Protein AF-A0A2D4IVU3-F1 (afdb_monomer)

Radius of gyration: 24.59 Å; Cα contacts (8 Å, |Δi|>4): 60; chains: 1; bounding box: 57×30×65 Å

Sequence (118 aa):
QLETIEIMSNVWADHNPLKIIWKGRKRKSRRWILNPQILKEKDCVEKIKKEMEFFFKENIVGQISLQNTWDTAKAVLRGLVTAYTVKRNRERWQNQNKLQEEIKDLEKRLQIKPQDER

Secondary structure (DSSP, 8-state):
-EEEEEE---SSSSSPPEEEEE--PPPPPSS----GGGGG-HHHHHHHHHHHHHHHHHH--TTS-HHHHHHHHHHHHHHHHHHHHHHHHHHHHHHHHHHHHHHHHHHHHHHH-TT---

Nearest PDB stru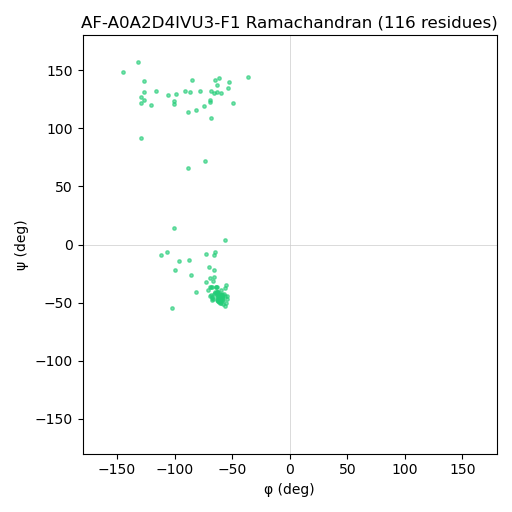ctures (foldseek):
  3aai-assembly1_B  TM=4.609E-01  e=1.897E+00  Thermus thermophilus HB8
  6w6l-assembly1_S  TM=4.017E-01  e=2.318E+00  Homo sapiens
  8i03-assembly1_H  TM=4.320E-01  e=8.252E+00  Schizosaccharomyces pombe

pLDDT: mean 88.87, std 8.82, range [55.97, 97.94]

Structure (mmCIF, N/CA/C/O backbone):
data_AF-A0A2D4IVU3-F1
#
_entry.id   AF-A0A2D4IVU3-F1
#
loop_
_atom_site.group_PDB
_atom_site.id
_atom_site.type_symbol
_atom_site.label_atom_id
_atom_site.label_alt_id
_atom_site.label_comp_id
_atom_site.label_asym_id
_atom_site.label_entity_id
_atom_site.label_seq_id
_atom_site.pdbx_PDB_ins_code
_atom_site.Cartn_x
_atom_site.Cartn_y
_atom_site.Cartn_z
_atom_site.occupancy
_atom_site.B_iso_or_equiv
_atom_site.auth_seq_id
_atom_site.auth_comp_id
_atom_site.auth_asym_id
_atom_site.auth_atom_id
_atom_site.pdbx_PDB_model_num
ATOM 1 N N . GLN A 1 1 ? -19.302 -10.148 0.651 1.00 70.06 1 GLN A N 1
ATOM 2 C CA . GLN A 1 1 ? -19.772 -8.791 1.000 1.00 70.06 1 GLN A CA 1
ATOM 3 C C . GLN A 1 1 ? -20.736 -8.967 2.157 1.00 70.06 1 GLN A C 1
ATOM 5 O O . GLN A 1 1 ? -21.462 -9.956 2.130 1.00 70.06 1 GLN A O 1
ATOM 10 N N . LEU A 1 2 ? -20.666 -8.119 3.182 1.00 78.38 2 LEU A N 1
ATOM 11 C CA . LEU A 1 2 ? -21.661 -8.132 4.254 1.00 78.38 2 LEU A CA 1
ATOM 12 C C . LEU A 1 2 ? -23.030 -7.849 3.625 1.00 78.38 2 LEU A C 1
ATOM 14 O O . LEU A 1 2 ? -23.114 -6.948 2.791 1.00 78.38 2 LEU A O 1
ATOM 18 N N . GLU A 1 3 ? -24.035 -8.659 3.938 1.00 84.56 3 GLU A N 1
ATOM 19 C CA . GLU A 1 3 ? -25.376 -8.507 3.371 1.00 84.56 3 GLU A CA 1
ATOM 20 C C . GLU A 1 3 ? -26.302 -7.843 4.381 1.00 84.56 3 GLU A C 1
ATOM 22 O O . GLU A 1 3 ? -26.839 -6.780 4.089 1.00 84.56 3 GLU A O 1
ATOM 27 N N . THR A 1 4 ? -26.399 -8.402 5.587 1.00 89.50 4 THR A N 1
ATOM 28 C CA . THR A 1 4 ? -27.173 -7.812 6.682 1.00 89.50 4 THR A CA 1
ATOM 29 C C . THR A 1 4 ? -26.503 -8.055 8.032 1.00 89.50 4 THR A C 1
ATOM 31 O O . THR A 1 4 ? -25.814 -9.061 8.237 1.00 89.50 4 THR A O 1
ATOM 34 N N . ILE A 1 5 ? -26.692 -7.102 8.946 1.00 91.00 5 ILE A N 1
ATOM 35 C CA . ILE A 1 5 ? -26.417 -7.241 10.379 1.00 91.00 5 ILE A CA 1
ATOM 36 C C . ILE A 1 5 ? -27.699 -6.844 11.098 1.00 91.00 5 ILE A C 1
ATOM 38 O O . ILE A 1 5 ? -28.199 -5.741 10.888 1.00 91.00 5 ILE A O 1
ATOM 42 N N . GLU A 1 6 ? -28.211 -7.735 11.936 1.00 93.19 6 GLU A N 1
ATOM 43 C CA . GLU A 1 6 ? -29.417 -7.520 12.733 1.00 93.19 6 GLU A CA 1
ATOM 44 C C . GLU A 1 6 ? -29.100 -7.798 14.206 1.00 93.19 6 GLU A C 1
ATOM 46 O O . GLU A 1 6 ? -28.509 -8.829 14.539 1.00 93.19 6 GLU A O 1
ATOM 51 N N . ILE A 1 7 ? -29.488 -6.874 15.087 1.00 90.75 7 ILE A N 1
ATOM 52 C CA . ILE A 1 7 ? -29.484 -7.088 16.538 1.00 90.75 7 ILE A CA 1
ATOM 53 C C . ILE A 1 7 ? -30.839 -7.701 16.883 1.00 90.75 7 ILE A C 1
ATOM 55 O O . ILE A 1 7 ? -31.874 -7.065 16.693 1.00 90.75 7 ILE A O 1
ATOM 59 N N . MET A 1 8 ? -30.845 -8.946 1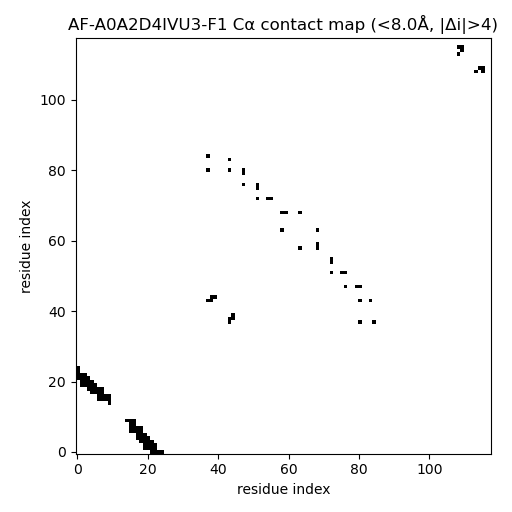7.346 1.00 92.44 8 MET A N 1
ATOM 60 C CA . MET A 1 8 ? -32.073 -9.650 17.706 1.00 92.44 8 MET A CA 1
ATOM 61 C C . MET A 1 8 ? -32.482 -9.300 19.134 1.00 92.44 8 MET A C 1
ATOM 63 O O . MET A 1 8 ? -31.635 -9.201 20.016 1.00 92.44 8 MET A O 1
ATOM 67 N N . SER A 1 9 ? -33.780 -9.143 19.378 1.00 88.38 9 SER A N 1
ATOM 68 C CA . SER A 1 9 ? -34.299 -8.908 20.725 1.00 88.38 9 SER A CA 1
ATOM 69 C C . SER A 1 9 ? -34.124 -10.146 21.604 1.00 88.38 9 SER A C 1
ATOM 71 O O . SER A 1 9 ? -34.508 -11.247 21.205 1.00 88.38 9 SER A O 1
ATOM 73 N N . ASN A 1 10 ? -33.609 -9.954 22.814 1.00 82.94 10 ASN A N 1
ATOM 74 C CA . ASN A 1 10 ? -33.513 -10.969 23.851 1.00 82.94 10 ASN A CA 1
ATOM 75 C C . ASN A 1 10 ? -34.164 -10.454 25.140 1.00 82.94 10 ASN A C 1
ATOM 77 O O . ASN A 1 10 ? -34.039 -9.285 25.485 1.00 82.94 10 ASN A O 1
ATOM 81 N N . VAL A 1 11 ? -34.875 -11.340 25.832 1.00 86.31 11 VAL A N 1
ATOM 82 C CA . VAL A 1 11 ? -35.533 -11.067 27.122 1.00 86.31 11 VAL A CA 1
ATOM 83 C C . VAL A 1 11 ? -34.886 -11.821 28.284 1.00 86.31 11 VAL A C 1
ATOM 85 O O . VAL A 1 11 ? -35.236 -11.586 29.433 1.00 86.31 11 VAL A O 1
ATOM 88 N N . TRP A 1 12 ? -33.961 -12.739 28.001 1.00 82.44 12 TRP A N 1
ATOM 89 C CA . TRP A 1 12 ? -33.338 -13.610 29.000 1.00 82.44 12 TRP A CA 1
ATOM 90 C C . TRP A 1 12 ? -31.961 -13.143 29.464 1.00 82.44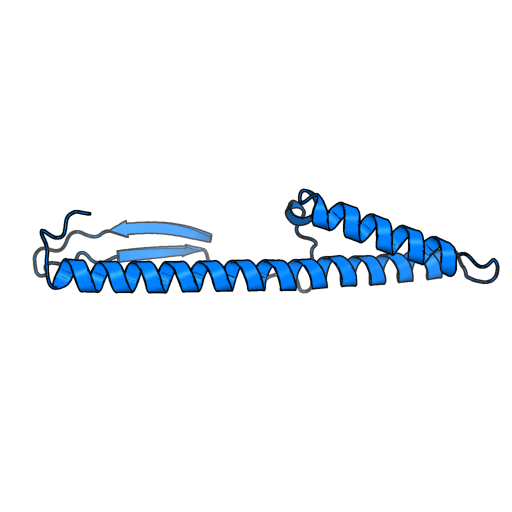 12 TRP A C 1
ATOM 92 O O . TRP A 1 12 ? -31.527 -13.536 30.542 1.00 82.44 12 TRP A O 1
ATOM 102 N N . ALA A 1 13 ? -31.271 -12.331 28.668 1.00 82.12 13 ALA A N 1
ATOM 103 C CA . ALA A 1 13 ? -29.983 -11.763 29.033 1.00 82.12 13 ALA A CA 1
ATOM 104 C C . ALA A 1 13 ? -29.974 -10.260 28.760 1.00 82.12 13 ALA A C 1
ATOM 106 O O . ALA A 1 13 ? -30.699 -9.757 27.905 1.00 82.12 13 ALA A O 1
ATOM 107 N N . ASP A 1 14 ? -29.082 -9.577 29.457 1.00 82.75 14 ASP A N 1
ATOM 108 C CA . ASP A 1 14 ? -28.674 -8.188 29.264 1.00 82.75 14 ASP A CA 1
ATOM 109 C C . ASP A 1 14 ? -27.958 -7.936 27.921 1.00 82.75 14 ASP A C 1
ATOM 111 O O . ASP A 1 14 ? -27.722 -6.789 27.536 1.00 82.75 14 ASP A O 1
ATOM 115 N N . HIS A 1 15 ? -27.664 -8.995 27.159 1.00 83.12 15 HIS A N 1
ATOM 116 C CA . HIS A 1 15 ? -27.095 -8.911 25.818 1.00 83.12 15 HIS A CA 1
ATOM 117 C C . HIS A 1 15 ? -28.023 -9.474 24.728 1.00 83.12 15 HIS A C 1
ATOM 119 O O . HIS A 1 15 ? -28.536 -10.596 24.805 1.00 83.12 15 HIS A O 1
ATOM 125 N N . ASN A 1 16 ? -28.178 -8.686 23.659 1.00 89.81 16 ASN A N 1
ATOM 126 C CA . ASN A 1 16 ? -28.926 -9.037 22.454 1.00 89.81 16 ASN A CA 1
ATOM 127 C C . ASN A 1 16 ? -28.033 -9.791 21.442 1.00 89.81 16 ASN A C 1
ATOM 129 O O . ASN A 1 16 ? -26.940 -9.312 21.127 1.00 89.81 16 ASN A O 1
ATOM 133 N N . PRO A 1 17 ? -28.470 -10.939 20.887 1.00 89.56 17 PRO A N 1
ATOM 134 C CA . PRO A 1 17 ? -27.722 -11.666 19.869 1.00 89.56 17 PRO A CA 1
ATOM 135 C C . PRO A 1 17 ? -27.514 -10.848 18.591 1.00 89.56 17 PRO A C 1
ATOM 137 O O . PRO A 1 17 ? -28.418 -10.160 18.120 1.00 89.56 17 PRO A O 1
ATOM 140 N N . LEU A 1 18 ? -26.345 -10.999 17.970 1.00 93.31 18 LEU A N 1
ATOM 141 C CA . LEU A 1 18 ? -26.037 -10.431 16.657 1.00 93.31 18 LEU A CA 1
ATOM 142 C C . LEU A 1 18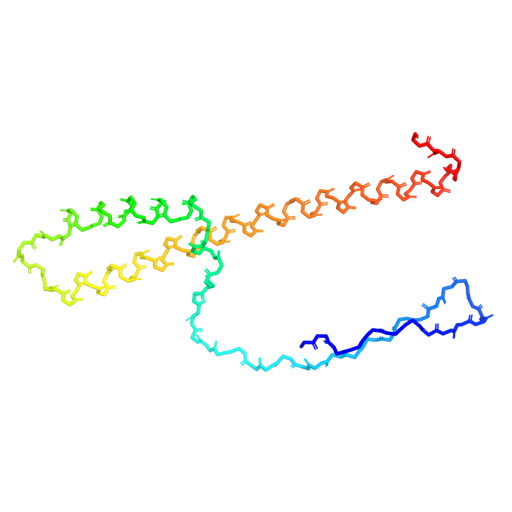 ? -26.173 -11.500 15.572 1.00 93.31 18 LEU A C 1
ATOM 144 O O . LEU A 1 18 ? -25.463 -12.507 15.582 1.00 93.31 18 LEU A O 1
ATOM 148 N N . LYS A 1 19 ? -27.051 -11.260 14.597 1.00 92.81 19 LYS A N 1
ATOM 149 C CA . LYS A 1 19 ? -27.193 -12.086 13.397 1.00 92.81 19 LYS A CA 1
ATOM 150 C C . LYS A 1 19 ? -26.479 -11.412 12.234 1.00 92.81 19 LYS A C 1
ATOM 152 O O . LYS A 1 19 ? -26.777 -10.273 11.884 1.00 92.81 19 LYS A O 1
ATOM 157 N N . ILE A 1 20 ? -25.545 -12.132 11.621 1.00 92.50 20 ILE A N 1
ATOM 158 C CA . ILE A 1 20 ? -24.745 -11.630 10.502 1.00 92.50 20 ILE A CA 1
ATOM 159 C C . ILE A 1 20 ? -24.974 -12.534 9.293 1.00 92.50 20 ILE A C 1
ATOM 161 O O . ILE A 1 20 ? -24.670 -13.726 9.343 1.00 92.50 20 ILE A O 1
ATOM 165 N N . ILE A 1 21 ? -25.471 -11.966 8.193 1.00 90.38 21 ILE A N 1
ATOM 166 C CA . ILE A 1 21 ? -25.582 -12.656 6.903 1.00 90.38 21 ILE A CA 1
ATOM 167 C C . ILE A 1 21 ? -24.497 -12.125 5.970 1.00 90.38 21 ILE A C 1
ATOM 169 O O . ILE A 1 21 ? -24.323 -10.919 5.770 1.00 90.38 21 ILE A O 1
ATOM 173 N N . TRP A 1 22 ? -23.738 -13.046 5.383 1.00 88.50 22 TRP A N 1
ATOM 174 C CA . TRP A 1 22 ? -22.594 -12.729 4.540 1.00 88.50 22 TRP A CA 1
ATOM 175 C C . TRP A 1 22 ? -22.683 -13.475 3.203 1.00 88.50 22 TRP A C 1
ATOM 177 O O . TRP A 1 22 ? -22.620 -14.701 3.151 1.00 88.50 22 TRP A O 1
ATOM 187 N N . LYS A 1 23 ? -22.696 -12.726 2.086 1.00 82.81 23 LYS A N 1
ATOM 188 C CA . LYS A 1 23 ? -22.442 -13.296 0.751 1.00 82.81 23 LYS A CA 1
ATOM 189 C C . LYS A 1 23 ? -20.994 -13.732 0.639 1.00 82.81 23 LYS A C 1
ATOM 191 O O . LYS A 1 23 ? -20.104 -12.867 0.542 1.00 82.81 23 LYS A O 1
ATOM 196 N N . GLY A 1 24 ? -20.773 -15.048 0.618 1.00 73.88 24 GLY A N 1
ATOM 197 C CA . GLY A 1 24 ? -19.479 -15.701 0.419 1.00 73.88 24 GLY A CA 1
ATOM 198 C C . GLY A 1 24 ? -18.580 -14.969 -0.585 1.00 73.88 24 GLY A C 1
ATOM 199 O O . GLY A 1 24 ? -19.034 -14.346 -1.549 1.00 73.88 24 GLY A O 1
ATOM 200 N N . ARG A 1 25 ? -17.267 -14.967 -0.343 1.00 71.62 25 ARG A N 1
ATOM 201 C CA . ARG A 1 25 ? -16.335 -14.280 -1.248 1.00 71.62 25 ARG A CA 1
ATOM 202 C C . ARG A 1 25 ? -16.270 -15.042 -2.576 1.00 71.62 25 ARG A C 1
ATOM 204 O O . ARG A 1 25 ? -15.876 -16.204 -2.589 1.00 71.62 25 ARG A O 1
ATOM 211 N N . LYS A 1 26 ? -16.571 -14.373 -3.698 1.00 70.62 26 LYS A N 1
ATOM 212 C CA . LYS A 1 26 ? -16.181 -14.871 -5.028 1.00 70.62 26 LYS A CA 1
ATOM 213 C C . LYS A 1 26 ? -14.673 -15.143 -5.006 1.00 70.62 26 LYS A C 1
ATOM 215 O O . LYS A 1 26 ? -13.919 -14.320 -4.474 1.00 70.62 26 LYS A O 1
ATOM 220 N N . ARG A 1 27 ? -14.236 -16.293 -5.538 1.00 69.75 27 ARG A N 1
ATOM 221 C CA . ARG A 1 27 ? -12.808 -16.641 -5.619 1.00 69.75 27 ARG A CA 1
ATOM 222 C C . ARG A 1 27 ? -12.053 -15.461 -6.226 1.00 69.75 27 ARG A C 1
ATOM 224 O O . ARG A 1 27 ? -12.374 -15.017 -7.327 1.00 69.75 27 ARG A O 1
ATOM 231 N N . LYS A 1 28 ? -11.076 -14.929 -5.488 1.00 67.94 28 LYS A N 1
ATOM 232 C CA . LYS A 1 28 ? -10.209 -13.879 -6.020 1.00 67.94 28 LYS A CA 1
ATOM 233 C C . LYS A 1 28 ? -9.437 -14.465 -7.201 1.00 67.94 28 LYS A C 1
ATOM 235 O O . LYS A 1 28 ? -8.892 -15.562 -7.099 1.00 67.94 28 LYS A O 1
ATOM 240 N N . SER A 1 29 ? -9.424 -13.742 -8.318 1.00 70.12 29 SER A N 1
ATOM 241 C CA . SER A 1 29 ? -8.568 -14.067 -9.460 1.00 70.12 29 SER A CA 1
ATOM 242 C C . SER A 1 29 ? -7.120 -14.210 -8.984 1.00 70.12 29 SER A C 1
ATOM 244 O O . SER A 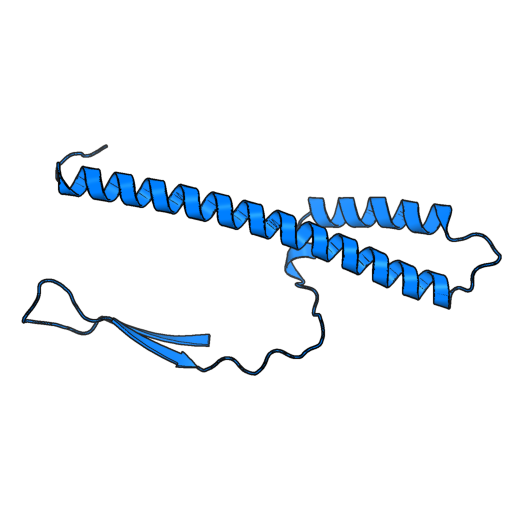1 29 ? -6.667 -13.417 -8.160 1.00 70.12 29 SER A O 1
ATOM 246 N N . ARG A 1 30 ? -6.382 -15.194 -9.515 1.00 77.56 30 ARG A N 1
ATOM 247 C CA . ARG A 1 30 ? -4.937 -15.348 -9.253 1.00 77.56 30 ARG A CA 1
ATOM 248 C C . ARG A 1 30 ? -4.104 -14.196 -9.835 1.00 77.56 30 ARG A C 1
ATOM 250 O O . ARG A 1 30 ? -2.912 -14.113 -9.570 1.00 77.56 30 ARG A O 1
ATOM 257 N N . ARG A 1 31 ? -4.711 -13.319 -10.642 1.00 84.94 31 ARG A N 1
ATOM 258 C CA . ARG A 1 31 ? -4.039 -12.152 -11.220 1.00 84.94 31 ARG A CA 1
ATOM 259 C C . ARG A 1 31 ? -3.914 -11.041 -10.183 1.00 84.94 31 ARG A C 1
ATOM 261 O O . ARG A 1 31 ? -4.892 -10.678 -9.535 1.00 84.94 31 ARG A O 1
ATOM 268 N N . TRP A 1 32 ? -2.712 -10.482 -10.074 1.00 84.38 32 TRP A N 1
ATOM 269 C CA . TRP A 1 32 ? -2.473 -9.263 -9.309 1.00 84.38 32 TRP A CA 1
ATOM 270 C C . TRP A 1 32 ? -3.246 -8.092 -9.925 1.00 84.38 32 TRP A C 1
ATOM 272 O O . TRP A 1 32 ? -3.282 -7.939 -11.147 1.00 84.38 32 TRP A O 1
ATOM 282 N N . ILE A 1 33 ? -3.863 -7.272 -9.074 1.00 87.88 33 ILE A N 1
ATOM 283 C CA . ILE A 1 33 ? -4.639 -6.098 -9.476 1.00 87.88 33 ILE A CA 1
ATOM 284 C C . ILE A 1 33 ? -4.146 -4.908 -8.659 1.00 87.88 33 ILE A C 1
ATOM 286 O O . ILE A 1 33 ? -4.113 -4.963 -7.428 1.00 87.88 33 ILE A O 1
ATOM 290 N N .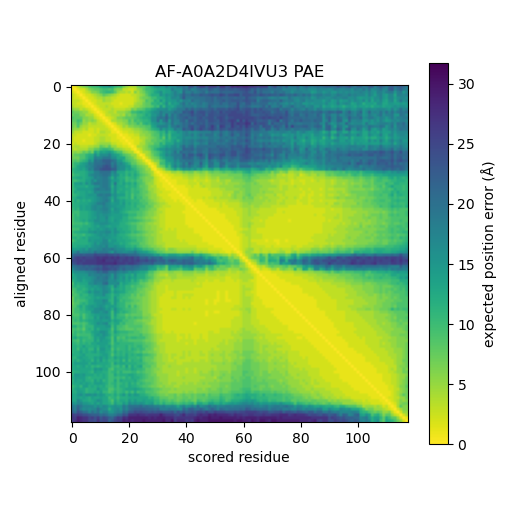 LEU A 1 34 ? -3.792 -3.829 -9.356 1.00 88.81 34 LEU A N 1
ATOM 291 C CA . LEU A 1 34 ? -3.441 -2.556 -8.741 1.00 88.81 34 LEU A CA 1
ATOM 292 C C . LEU A 1 34 ? -4.668 -1.961 -8.043 1.00 88.81 34 LEU A C 1
ATOM 294 O O . LEU A 1 34 ? -5.730 -1.829 -8.648 1.00 88.81 34 LEU A O 1
ATOM 298 N N . ASN A 1 35 ? -4.520 -1.554 -6.784 1.00 88.94 35 ASN A N 1
ATOM 299 C CA . ASN A 1 35 ? -5.537 -0.743 -6.124 1.00 88.94 35 ASN A CA 1
ATOM 300 C C . ASN A 1 35 ? -5.462 0.690 -6.690 1.00 88.94 35 ASN A C 1
ATOM 302 O O . ASN A 1 35 ? -4.435 1.332 -6.527 1.00 88.94 35 ASN A O 1
ATOM 306 N N . PRO A 1 36 ? -6.500 1.245 -7.329 1.00 90.75 36 PRO A N 1
ATOM 307 C CA . PRO A 1 36 ? -6.407 2.587 -7.906 1.00 90.75 36 PRO A CA 1
ATOM 308 C C . PRO A 1 36 ? -6.331 3.700 -6.849 1.00 90.75 36 PRO A C 1
ATOM 310 O O . PRO A 1 36 ? -5.870 4.795 -7.148 1.00 90.75 36 PRO A O 1
ATOM 313 N N . GLN A 1 37 ? -6.744 3.448 -5.602 1.00 91.38 37 GLN A N 1
ATOM 314 C CA . GLN A 1 37 ? -6.745 4.480 -4.557 1.00 91.38 37 GLN A CA 1
ATOM 315 C C . GLN A 1 37 ? -5.335 4.887 -4.117 1.00 91.38 37 GLN A C 1
ATOM 317 O O . GLN A 1 37 ? -5.142 6.028 -3.722 1.00 91.38 37 GLN A O 1
ATOM 322 N N . ILE A 1 38 ? -4.347 3.987 -4.208 1.00 91.69 38 ILE A N 1
ATOM 323 C CA . ILE A 1 38 ? -2.948 4.322 -3.880 1.00 91.69 38 ILE A CA 1
ATOM 324 C C . ILE A 1 38 ? -2.382 5.355 -4.863 1.00 91.69 38 ILE A C 1
ATOM 326 O O . ILE A 1 38 ? -1.565 6.175 -4.468 1.00 91.69 38 ILE A O 1
ATOM 330 N N . LEU A 1 39 ? -2.876 5.399 -6.104 1.00 90.88 39 LEU A N 1
ATOM 331 C CA . LEU A 1 39 ? -2.456 6.408 -7.081 1.00 90.88 39 LEU A CA 1
ATOM 332 C C . LEU A 1 39 ? -2.999 7.815 -6.786 1.00 90.88 39 LEU A C 1
ATOM 334 O O . LEU A 1 39 ? -2.606 8.765 -7.451 1.00 90.88 39 LEU A O 1
ATOM 338 N N . LYS A 1 40 ? -3.909 7.965 -5.816 1.00 93.25 40 LYS A N 1
ATOM 339 C CA . LYS A 1 40 ? -4.381 9.280 -5.356 1.00 93.25 40 LYS A CA 1
ATOM 340 C C . LYS A 1 40 ? -3.509 9.862 -4.245 1.00 93.25 40 LYS A C 1
ATOM 342 O O . LYS A 1 40 ? -3.653 11.033 -3.909 1.00 93.25 40 LYS A O 1
ATOM 347 N N . GLU A 1 41 ? -2.642 9.048 -3.647 1.00 94.00 41 GLU A N 1
ATOM 348 C CA . GLU A 1 41 ? -1.745 9.476 -2.577 1.00 94.00 41 GLU A CA 1
ATOM 349 C C . GLU A 1 41 ? -0.526 10.164 -3.203 1.00 94.00 41 GLU A C 1
ATOM 351 O O . GLU A 1 41 ? 0.236 9.528 -3.935 1.00 94.00 41 GLU A O 1
ATOM 356 N N . LYS A 1 42 ? -0.354 11.466 -2.932 1.00 95.06 42 LYS A N 1
ATOM 357 C CA . LYS A 1 42 ? 0.710 12.289 -3.536 1.00 95.06 42 LYS A CA 1
ATOM 358 C C . LYS A 1 42 ? 2.097 11.685 -3.314 1.00 95.06 42 LYS A C 1
ATOM 360 O O . LYS A 1 42 ? 2.823 11.485 -4.282 1.00 95.06 42 LYS A O 1
ATOM 365 N N . ASP A 1 43 ? 2.394 11.271 -2.085 1.00 93.81 43 ASP A N 1
ATOM 366 C CA . ASP A 1 43 ? 3.667 10.648 -1.707 1.00 93.81 43 ASP A CA 1
ATOM 367 C C . ASP A 1 43 ? 3.985 9.399 -2.541 1.00 93.81 43 ASP A C 1
ATOM 369 O O . ASP A 1 43 ? 5.135 9.149 -2.908 1.00 93.81 43 ASP A O 1
ATOM 373 N N . CYS A 1 44 ? 2.962 8.601 -2.868 1.00 93.44 44 CYS A N 1
ATOM 374 C CA . CYS A 1 44 ? 3.133 7.426 -3.711 1.00 93.44 44 CYS A CA 1
ATOM 375 C C . CYS A 1 44 ? 3.497 7.824 -5.142 1.00 93.44 44 CYS A C 1
ATOM 377 O O . CYS A 1 44 ? 4.445 7.283 -5.714 1.00 93.44 44 CYS A O 1
ATOM 379 N N . VAL A 1 45 ? 2.752 8.776 -5.708 1.00 94.88 45 VAL A N 1
ATOM 380 C CA . VAL A 1 45 ? 2.948 9.250 -7.082 1.00 94.88 45 VAL A CA 1
ATOM 381 C C . VAL A 1 45 ? 4.318 9.900 -7.242 1.00 94.88 45 VAL A C 1
ATOM 383 O O . VAL A 1 45 ? 5.031 9.575 -8.188 1.00 94.88 45 VAL A O 1
ATOM 386 N N . GLU A 1 46 ? 4.720 10.759 -6.307 1.00 96.25 46 GLU A N 1
ATOM 387 C CA . GLU A 1 46 ? 6.030 11.415 -6.321 1.00 96.25 46 GLU A CA 1
ATOM 388 C C . GLU A 1 46 ? 7.169 10.402 -6.223 1.00 96.25 46 GLU A C 1
ATOM 390 O O . GLU A 1 46 ? 8.122 10.464 -7.003 1.00 96.25 46 GLU A O 1
ATOM 395 N N . LYS A 1 47 ? 7.044 9.412 -5.330 1.00 95.06 47 LYS A N 1
ATOM 396 C CA . LYS A 1 47 ? 8.038 8.344 -5.212 1.00 95.06 47 LYS A CA 1
ATOM 397 C C . LYS A 1 47 ? 8.138 7.522 -6.493 1.00 95.06 47 LYS A C 1
ATOM 399 O O . LYS A 1 47 ? 9.238 7.298 -6.981 1.00 95.06 47 LYS A O 1
ATOM 404 N N . ILE A 1 48 ? 7.008 7.091 -7.057 1.00 95.50 48 ILE A N 1
ATOM 405 C CA . ILE A 1 48 ? 6.994 6.336 -8.317 1.00 95.50 48 ILE A CA 1
ATOM 406 C C . ILE A 1 48 ? 7.632 7.154 -9.438 1.00 95.50 48 ILE A C 1
ATOM 408 O O . ILE A 1 48 ? 8.449 6.618 -10.180 1.00 95.50 48 ILE A O 1
ATOM 412 N N . LYS A 1 49 ? 7.285 8.440 -9.551 1.00 96.12 49 LYS A N 1
ATOM 413 C CA . LYS A 1 49 ? 7.818 9.327 -10.586 1.00 96.12 49 LYS A CA 1
ATOM 414 C C . LYS A 1 49 ? 9.340 9.437 -10.489 1.00 96.12 49 LYS A C 1
ATOM 416 O O . LYS A 1 49 ? 10.016 9.173 -11.477 1.00 96.12 49 LYS A O 1
ATOM 421 N N . LYS A 1 50 ? 9.868 9.720 -9.296 1.00 96.81 50 LYS A N 1
ATOM 422 C CA . LYS A 1 50 ? 11.312 9.836 -9.050 1.00 96.81 50 LYS A CA 1
ATOM 423 C C . LYS A 1 50 ? 12.074 8.556 -9.410 1.00 96.81 50 LYS A C 1
ATOM 425 O O . LYS A 1 50 ? 13.091 8.609 -10.094 1.00 96.81 50 LYS A O 1
ATOM 430 N N . GLU A 1 51 ? 11.580 7.406 -8.960 1.00 96.38 51 GLU A N 1
ATOM 431 C CA . GLU A 1 51 ? 12.229 6.111 -9.207 1.00 96.38 51 GLU A CA 1
ATOM 432 C C . GLU A 1 51 ? 12.144 5.702 -10.686 1.00 96.38 51 GLU A C 1
ATOM 434 O O . GLU A 1 51 ? 13.093 5.147 -11.235 1.00 96.38 51 GLU A O 1
ATOM 439 N N . MET A 1 52 ? 11.030 6.006 -11.361 1.00 95.38 52 MET A N 1
ATOM 440 C CA . MET A 1 52 ? 10.875 5.727 -12.789 1.00 95.38 52 MET A CA 1
ATOM 441 C C . MET A 1 52 ? 11.734 6.643 -13.664 1.00 95.38 52 MET A C 1
ATOM 443 O O . MET A 1 52 ? 12.306 6.169 -14.642 1.00 95.38 52 MET A O 1
ATOM 447 N N . GLU A 1 53 ? 11.854 7.927 -13.322 1.00 95.50 53 GLU A N 1
ATOM 448 C CA . GLU A 1 53 ? 12.768 8.858 -13.997 1.00 95.50 53 GLU A CA 1
ATOM 449 C C . GLU A 1 53 ? 14.216 8.370 -13.896 1.00 95.50 53 GLU A C 1
ATOM 451 O O . GLU A 1 53 ? 14.918 8.312 -14.906 1.00 95.50 53 GLU A O 1
ATOM 456 N N . PHE A 1 54 ? 14.634 7.938 -12.703 1.00 94.88 54 PHE A N 1
ATOM 457 C CA . PHE A 1 54 ? 15.940 7.318 -12.498 1.00 94.88 54 PHE A CA 1
ATOM 458 C C . PHE A 1 54 ? 16.101 6.039 -13.332 1.00 94.88 54 PHE A C 1
ATOM 460 O O . PHE A 1 54 ? 17.082 5.898 -14.058 1.00 94.88 54 PHE A O 1
ATOM 467 N N . PHE A 1 55 ? 15.113 5.138 -13.305 1.00 93.69 55 PHE A N 1
ATOM 468 C CA . PHE A 1 55 ? 15.143 3.909 -14.097 1.00 93.69 55 PHE A CA 1
ATOM 469 C C . PHE A 1 55 ? 15.350 4.192 -15.590 1.00 93.69 55 PHE A C 1
ATOM 471 O O . PHE A 1 55 ? 16.239 3.607 -16.205 1.00 93.69 55 PHE A O 1
ATOM 478 N N . PHE A 1 56 ? 14.564 5.095 -16.181 1.00 91.88 56 PHE A N 1
ATOM 479 C CA . PHE A 1 56 ? 14.674 5.390 -17.609 1.00 91.88 56 PHE A CA 1
ATOM 480 C C . PHE A 1 56 ? 15.982 6.093 -17.968 1.00 91.88 56 PHE A C 1
ATOM 482 O O . PHE A 1 56 ? 16.555 5.785 -19.009 1.00 91.88 56 PHE A O 1
ATOM 489 N N . LYS A 1 57 ? 16.485 6.980 -17.104 1.00 91.56 57 LYS A N 1
ATOM 490 C CA . LYS A 1 57 ? 17.779 7.635 -17.312 1.00 91.56 57 LYS A CA 1
ATOM 491 C C . LYS A 1 57 ? 18.926 6.624 -17.410 1.00 91.56 57 LYS A C 1
ATOM 493 O O . LYS A 1 57 ? 19.764 6.752 -18.294 1.00 91.56 57 LYS A O 1
ATOM 498 N N . GLU A 1 58 ? 18.941 5.621 -16.537 1.00 89.62 58 GLU A N 1
ATOM 499 C CA . GLU A 1 58 ? 20.046 4.656 -16.459 1.00 89.62 58 GLU A CA 1
ATOM 500 C C . GLU A 1 58 ? 19.900 3.479 -17.439 1.00 89.62 58 GLU A C 1
ATOM 502 O O . GLU A 1 58 ? 20.894 2.879 -17.837 1.00 89.62 58 GLU A O 1
ATOM 507 N N . ASN A 1 59 ? 18.670 3.124 -17.836 1.00 85.69 59 ASN A N 1
ATOM 508 C CA . ASN A 1 59 ? 18.401 1.897 -18.602 1.00 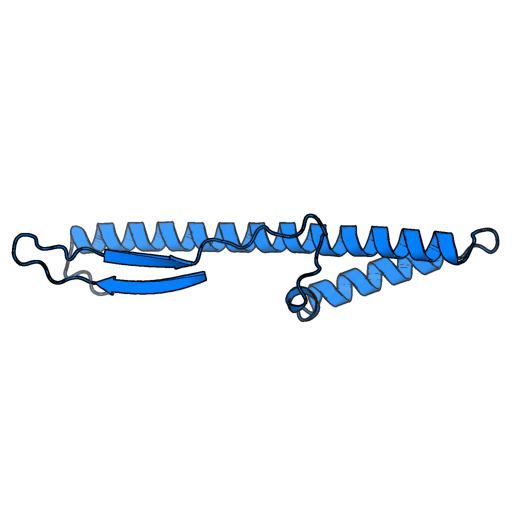85.69 59 ASN A CA 1
ATOM 509 C C . ASN A 1 59 ? 18.073 2.137 -20.085 1.00 85.69 59 ASN A C 1
ATOM 511 O O . ASN A 1 59 ? 17.980 1.175 -20.846 1.00 85.69 59 ASN A O 1
ATOM 515 N N . ILE A 1 60 ? 17.919 3.386 -20.538 1.00 79.75 60 ILE A N 1
ATOM 516 C CA . ILE A 1 60 ? 17.839 3.706 -21.974 1.00 79.75 60 ILE A CA 1
ATOM 517 C C . ILE A 1 60 ? 19.267 3.930 -22.495 1.00 79.75 60 ILE A C 1
ATOM 519 O O . ILE A 1 60 ? 19.664 5.027 -22.874 1.00 79.75 60 ILE A O 1
ATOM 523 N N . VAL A 1 61 ? 20.068 2.866 -22.493 1.00 73.31 61 VAL A N 1
ATOM 524 C CA . VAL A 1 61 ? 21.353 2.821 -23.202 1.00 73.31 61 VAL A CA 1
ATOM 525 C C . VAL A 1 61 ? 21.093 2.084 -24.511 1.00 73.31 61 VAL A C 1
ATOM 527 O O . VAL A 1 61 ? 20.477 1.019 -24.495 1.00 73.31 61 VAL A O 1
ATOM 530 N N . GLY A 1 62 ? 21.515 2.653 -25.646 1.00 69.12 62 GLY A N 1
ATOM 531 C CA . GLY A 1 62 ? 21.059 2.315 -27.009 1.00 69.12 62 GLY A CA 1
ATOM 532 C C . GLY A 1 62 ? 21.186 0.859 -27.496 1.00 69.12 62 GLY A C 1
ATOM 533 O O . GLY A 1 62 ? 20.869 0.590 -28.649 1.00 69.12 62 GLY A O 1
ATOM 534 N N . GLN A 1 63 ? 21.627 -0.079 -26.655 1.00 69.88 63 GLN A N 1
ATOM 535 C CA . GLN A 1 63 ? 21.691 -1.515 -26.943 1.00 69.88 63 GLN A CA 1
ATOM 536 C C . GLN A 1 63 ? 20.481 -2.320 -26.429 1.00 69.88 63 GLN A C 1
ATOM 538 O O . GLN A 1 63 ? 20.301 -3.465 -26.842 1.00 69.88 63 GLN A O 1
ATOM 543 N N . ILE A 1 64 ? 19.643 -1.770 -25.541 1.00 78.69 64 ILE A N 1
ATOM 544 C CA . ILE A 1 64 ? 18.514 -2.508 -24.946 1.00 78.69 64 ILE A CA 1
ATOM 545 C C . ILE A 1 64 ? 17.250 -2.319 -25.793 1.00 78.69 64 ILE A C 1
ATOM 547 O O . ILE A 1 64 ? 16.885 -1.201 -26.154 1.00 78.69 64 ILE A O 1
ATOM 551 N N . SER A 1 65 ? 16.553 -3.419 -26.102 1.00 87.81 65 SER A N 1
ATOM 552 C CA . SER A 1 65 ? 15.297 -3.356 -26.854 1.00 87.81 65 SER A CA 1
ATOM 553 C C . SER A 1 65 ? 14.211 -2.617 -26.065 1.00 87.81 65 SER A C 1
ATOM 555 O O . SER A 1 65 ? 14.055 -2.806 -24.856 1.00 87.81 65 SER A O 1
ATOM 557 N N . LEU A 1 66 ? 13.394 -1.824 -26.764 1.00 87.81 66 LEU A N 1
ATOM 558 C CA . LEU A 1 66 ? 12.284 -1.085 -26.153 1.00 87.81 66 LEU A CA 1
ATOM 559 C C . LEU A 1 66 ? 11.321 -2.010 -25.387 1.00 87.81 66 LEU A C 1
ATOM 561 O O . LEU A 1 66 ? 10.805 -1.641 -24.332 1.00 87.81 66 LEU A O 1
ATOM 565 N N . GLN A 1 67 ? 11.120 -3.230 -25.894 1.00 91.00 67 GLN A N 1
ATOM 566 C CA . GLN A 1 67 ? 10.295 -4.249 -25.251 1.00 91.00 67 GLN A CA 1
ATOM 567 C C . GLN A 1 67 ? 10.852 -4.651 -23.880 1.00 91.00 67 GLN A C 1
ATOM 569 O O . GLN A 1 67 ? 10.114 -4.639 -22.894 1.00 91.00 67 GLN A O 1
ATOM 574 N N . ASN A 1 68 ? 12.152 -4.946 -23.794 1.00 90.06 68 ASN A N 1
ATOM 575 C CA . ASN A 1 68 ? 12.795 -5.336 -22.539 1.00 90.06 68 ASN A CA 1
ATOM 576 C C . ASN A 1 68 ? 12.779 -4.183 -21.530 1.00 90.06 68 ASN A C 1
ATOM 578 O O . ASN A 1 68 ? 12.484 -4.396 -20.350 1.00 90.06 68 ASN A O 1
ATOM 582 N N . THR A 1 69 ? 13.023 -2.954 -21.994 1.00 91.12 69 THR A N 1
ATOM 583 C CA . THR A 1 69 ? 12.929 -1.751 -21.159 1.00 91.12 69 THR A CA 1
ATOM 584 C C . THR A 1 69 ? 11.517 -1.580 -20.605 1.00 91.12 69 THR A C 1
ATOM 586 O O . THR A 1 69 ? 11.348 -1.315 -19.415 1.00 91.12 69 THR A O 1
ATOM 589 N N . TRP A 1 70 ? 10.485 -1.793 -21.427 1.00 93.44 70 TRP A N 1
ATOM 590 C CA . TRP A 1 70 ? 9.091 -1.689 -20.998 1.00 93.44 70 TRP A CA 1
ATOM 591 C C . TRP A 1 70 ? 8.675 -2.795 -20.021 1.00 93.44 70 TRP A C 1
ATOM 593 O O . TRP A 1 70 ? 8.007 -2.525 -19.019 1.00 93.44 70 TRP A O 1
ATOM 603 N N . ASP A 1 71 ? 9.064 -4.043 -20.274 1.00 94.00 71 ASP A N 1
ATOM 604 C CA . ASP A 1 71 ? 8.774 -5.160 -19.372 1.00 94.00 71 ASP A CA 1
ATOM 605 C C . ASP A 1 71 ? 9.447 -4.977 -18.008 1.00 94.00 71 ASP A C 1
ATOM 607 O O . ASP A 1 71 ? 8.797 -5.157 -16.970 1.00 94.00 71 ASP A O 1
ATOM 611 N N . THR A 1 72 ? 10.689 -4.494 -18.004 1.00 94.06 72 THR A N 1
ATOM 612 C CA . THR A 1 72 ? 11.432 -4.169 -16.782 1.00 94.06 72 THR A CA 1
ATOM 613 C C . THR A 1 72 ? 10.812 -2.978 -16.049 1.00 94.06 72 THR A C 1
ATOM 615 O O . THR A 1 72 ? 10.554 -3.077 -14.850 1.00 94.06 72 THR A O 1
ATOM 618 N N . ALA A 1 73 ? 10.453 -1.898 -16.755 1.00 94.88 73 ALA A N 1
ATOM 619 C CA . ALA A 1 73 ? 9.758 -0.744 -16.173 1.00 94.88 73 ALA A CA 1
ATOM 620 C C . ALA A 1 73 ? 8.466 -1.164 -15.454 1.00 94.88 73 ALA A C 1
ATOM 622 O O . ALA A 1 73 ? 8.204 -0.762 -14.319 1.00 94.88 73 ALA A O 1
ATOM 623 N N . LYS A 1 74 ? 7.668 -2.041 -16.078 1.00 93.81 74 LYS A N 1
ATOM 624 C CA . LYS A 1 74 ? 6.451 -2.586 -15.460 1.00 93.81 74 LYS A CA 1
ATOM 625 C C . LYS A 1 74 ? 6.754 -3.429 -14.218 1.00 93.81 74 LYS A C 1
ATOM 627 O O . LYS A 1 74 ? 5.944 -3.436 -13.289 1.00 93.81 74 LYS A O 1
ATOM 632 N N . ALA A 1 75 ? 7.852 -4.182 -14.198 1.00 95.00 75 ALA A N 1
ATOM 633 C CA . ALA A 1 75 ? 8.260 -4.962 -13.030 1.00 95.00 75 ALA A CA 1
ATOM 634 C C . ALA A 1 75 ? 8.684 -4.048 -11.868 1.00 95.00 75 ALA A C 1
ATOM 636 O O . ALA A 1 75 ? 8.183 -4.216 -10.754 1.00 95.00 75 ALA A O 1
ATOM 637 N N . VAL A 1 76 ? 9.505 -3.030 -12.151 1.00 95.00 76 VAL A N 1
ATOM 638 C CA . VAL A 1 76 ? 9.929 -2.006 -11.182 1.00 95.00 76 VAL A CA 1
ATOM 639 C C . VAL A 1 76 ? 8.713 -1.290 -10.598 1.00 95.00 76 VAL A C 1
ATOM 641 O O . VAL A 1 76 ? 8.532 -1.272 -9.381 1.00 95.00 76 VAL A O 1
ATOM 644 N N . LEU A 1 77 ? 7.807 -0.803 -11.451 1.00 95.25 77 LEU A N 1
ATOM 645 C CA . LEU A 1 77 ? 6.585 -0.124 -11.023 1.00 95.25 77 LEU A CA 1
ATOM 646 C C . LEU A 1 77 ? 5.735 -0.993 -10.083 1.00 95.25 77 LEU A C 1
ATOM 648 O O . LEU A 1 77 ? 5.264 -0.518 -9.048 1.00 95.25 77 LEU A O 1
ATOM 652 N N . ARG A 1 78 ? 5.561 -2.283 -10.402 1.00 94.19 78 ARG A N 1
ATOM 653 C CA . ARG A 1 78 ? 4.837 -3.219 -9.524 1.00 94.19 78 ARG A CA 1
ATOM 654 C C . ARG A 1 78 ? 5.529 -3.397 -8.177 1.00 94.19 78 ARG A C 1
ATOM 656 O O . ARG A 1 78 ? 4.837 -3.438 -7.157 1.00 94.19 78 ARG A O 1
ATOM 663 N N . GLY A 1 79 ? 6.858 -3.488 -8.165 1.00 95.19 79 GLY A N 1
ATOM 664 C CA . GLY A 1 79 ? 7.653 -3.571 -6.941 1.00 95.19 79 GLY A CA 1
ATOM 665 C C . GLY A 1 79 ? 7.457 -2.342 -6.054 1.00 95.19 79 GLY A C 1
ATOM 666 O O . GLY A 1 79 ? 7.119 -2.481 -4.879 1.00 95.19 79 GLY A O 1
ATOM 667 N N . LEU A 1 80 ? 7.554 -1.146 -6.639 1.00 95.56 80 LEU A N 1
ATOM 668 C CA . LEU A 1 80 ? 7.382 0.130 -5.938 1.00 95.56 80 LEU A CA 1
ATOM 669 C C . LEU A 1 80 ? 5.990 0.265 -5.308 1.00 95.56 80 LEU A C 1
ATOM 671 O O . LEU A 1 80 ? 5.868 0.529 -4.110 1.00 95.56 80 LEU A O 1
ATOM 675 N N . VAL A 1 81 ? 4.938 0.015 -6.094 1.00 95.06 81 VAL A N 1
ATOM 676 C CA . VAL A 1 81 ? 3.543 0.041 -5.625 1.00 95.06 81 VAL A CA 1
ATOM 677 C C . VAL A 1 81 ? 3.324 -0.970 -4.500 1.00 95.06 81 VAL A C 1
ATOM 679 O O . VAL A 1 81 ? 2.661 -0.664 -3.503 1.00 95.06 81 VAL A O 1
ATOM 682 N N . THR A 1 82 ? 3.851 -2.187 -4.650 1.00 94.38 82 THR A N 1
ATOM 683 C CA . THR A 1 82 ? 3.670 -3.255 -3.659 1.00 94.38 82 THR A CA 1
ATOM 684 C C . THR A 1 82 ? 4.376 -2.904 -2.354 1.00 94.38 82 THR A C 1
ATOM 686 O O . THR A 1 82 ? 3.749 -2.972 -1.298 1.00 94.38 82 THR A O 1
ATOM 689 N N . ALA A 1 83 ? 5.629 -2.447 -2.418 1.00 94.75 83 ALA A N 1
ATOM 690 C CA . ALA A 1 83 ? 6.389 -2.013 -1.248 1.00 94.75 83 ALA A CA 1
ATOM 691 C C . ALA A 1 83 ? 5.688 -0.864 -0.510 1.00 94.75 83 ALA A C 1
ATOM 693 O O . ALA A 1 83 ? 5.518 -0.918 0.710 1.00 94.75 83 ALA A O 1
ATOM 694 N N . TYR A 1 84 ? 5.207 0.140 -1.249 1.00 95.06 84 TYR A N 1
ATOM 695 C CA . TYR A 1 84 ? 4.440 1.243 -0.676 1.00 95.06 84 TYR A CA 1
ATOM 696 C C . TYR A 1 84 ? 3.155 0.744 0.001 1.00 95.06 84 TYR A C 1
ATOM 698 O O . TYR A 1 84 ? 2.869 1.098 1.143 1.00 95.06 84 TYR A O 1
ATOM 706 N N . THR A 1 85 ? 2.399 -0.132 -0.668 1.00 94.19 85 THR A N 1
ATOM 707 C CA . THR A 1 85 ? 1.150 -0.691 -0.126 1.00 94.19 85 THR A CA 1
ATOM 708 C C . THR A 1 85 ? 1.393 -1.475 1.162 1.00 94.19 85 THR A C 1
ATOM 710 O O . THR A 1 85 ? 0.622 -1.337 2.111 1.00 94.19 85 THR A O 1
ATOM 713 N N . VAL A 1 86 ? 2.457 -2.281 1.217 1.00 94.69 86 VAL A N 1
ATOM 714 C CA . VAL A 1 86 ? 2.842 -3.041 2.415 1.00 94.69 86 VAL A CA 1
ATOM 715 C C . VAL A 1 86 ? 3.178 -2.096 3.566 1.00 94.69 86 VAL A C 1
ATOM 717 O O . VAL A 1 86 ? 2.629 -2.264 4.655 1.00 94.69 86 VAL A O 1
ATOM 720 N N . LYS A 1 87 ? 4.009 -1.073 3.321 1.00 94.50 87 LYS A N 1
ATOM 721 C CA . LYS A 1 87 ? 4.351 -0.055 4.325 1.00 94.50 87 LYS A CA 1
ATOM 722 C C . LYS A 1 87 ? 3.093 0.630 4.869 1.00 94.50 87 LYS A C 1
ATOM 724 O O . LYS A 1 87 ? 2.851 0.594 6.072 1.00 94.50 87 LYS A O 1
ATOM 729 N N . ARG A 1 88 ? 2.246 1.152 3.979 1.00 93.50 88 ARG A N 1
ATOM 730 C CA . ARG A 1 88 ? 0.990 1.828 4.336 1.00 93.50 88 ARG A CA 1
ATOM 731 C C . ARG A 1 88 ? 0.066 0.934 5.164 1.00 93.50 88 ARG A C 1
ATOM 733 O O . ARG A 1 88 ? -0.554 1.382 6.123 1.00 93.50 88 ARG A O 1
ATOM 740 N N . ASN A 1 89 ? -0.062 -0.338 4.788 1.00 94.06 89 ASN A N 1
ATOM 741 C CA . ASN A 1 89 ? -0.916 -1.276 5.514 1.00 94.06 89 ASN A CA 1
ATOM 742 C C . ASN A 1 89 ? -0.366 -1.577 6.915 1.00 94.06 89 ASN A C 1
ATOM 744 O O . ASN A 1 89 ? -1.154 -1.700 7.849 1.00 94.06 89 ASN A O 1
ATOM 748 N N . ARG A 1 90 ? 0.962 -1.656 7.070 1.00 96.31 90 ARG A N 1
ATOM 749 C CA . ARG A 1 90 ? 1.612 -1.830 8.374 1.00 96.31 90 ARG A CA 1
ATOM 750 C C . ARG A 1 90 ? 1.332 -0.647 9.301 1.00 96.31 90 ARG A C 1
ATOM 752 O O . ARG A 1 90 ? 0.939 -0.869 10.439 1.00 96.31 90 ARG A O 1
ATOM 759 N N . GLU A 1 91 ? 1.474 0.578 8.804 1.00 95.38 91 GLU A N 1
ATOM 760 C CA . GLU A 1 91 ? 1.194 1.802 9.572 1.00 95.38 91 GLU A CA 1
ATOM 761 C C . GLU A 1 91 ? -0.279 1.881 9.991 1.00 95.38 91 GLU A C 1
ATOM 763 O O . GLU A 1 91 ? -0.594 2.136 11.152 1.00 95.38 91 GLU A O 1
ATOM 768 N N . ARG A 1 92 ? -1.203 1.576 9.070 1.00 94.88 92 ARG A N 1
ATOM 769 C CA . ARG A 1 92 ? -2.639 1.519 9.386 1.00 94.88 92 ARG A CA 1
ATOM 770 C C . ARG A 1 92 ? -2.950 0.492 10.467 1.00 94.88 92 ARG A C 1
ATOM 772 O O . ARG A 1 92 ? -3.704 0.802 11.381 1.00 94.88 92 ARG A O 1
ATOM 779 N N . TRP A 1 93 ? -2.367 -0.700 10.372 1.00 96.75 93 TRP A N 1
ATOM 780 C CA . TRP A 1 93 ? -2.567 -1.756 11.362 1.00 96.75 93 TRP A CA 1
ATOM 781 C C . TRP A 1 93 ? -2.037 -1.354 12.745 1.00 96.75 93 TRP A C 1
ATOM 783 O O . TRP A 1 93 ? -2.721 -1.548 13.744 1.00 96.75 93 TRP A O 1
ATOM 793 N N . GLN A 1 94 ? -0.863 -0.721 12.806 1.00 97.06 94 GLN A N 1
ATOM 794 C CA . GLN A 1 94 ? -0.307 -0.202 14.059 1.00 97.06 94 GLN A CA 1
ATOM 795 C C . GLN A 1 94 ? -1.223 0.847 14.701 1.00 97.06 94 GLN A C 1
ATOM 797 O O . GLN A 1 94 ? -1.512 0.756 15.893 1.00 97.06 94 GLN A O 1
ATOM 802 N N . ASN A 1 95 ? -1.729 1.799 13.911 1.00 97.06 95 ASN A N 1
ATOM 803 C CA . ASN A 1 95 ? -2.661 2.815 14.403 1.00 97.06 95 ASN A CA 1
ATOM 804 C C . ASN A 1 95 ? -3.973 2.194 14.901 1.00 97.06 95 ASN A C 1
ATOM 806 O O . ASN A 1 95 ? -4.479 2.591 15.946 1.00 97.06 95 ASN A O 1
ATOM 810 N N . GLN A 1 96 ? -4.508 1.200 14.185 1.00 97.19 96 GLN A N 1
ATOM 811 C CA . GLN A 1 96 ? -5.715 0.484 14.601 1.00 97.19 96 GLN A CA 1
ATOM 812 C C . GLN A 1 96 ? -5.523 -0.239 15.934 1.00 97.19 96 GLN A C 1
ATOM 814 O O . GLN A 1 96 ? -6.357 -0.086 16.820 1.00 97.19 96 GLN A O 1
ATOM 819 N N . ASN A 1 97 ? -4.419 -0.969 16.102 1.00 97.50 97 ASN A N 1
ATOM 820 C CA . ASN A 1 97 ? -4.132 -1.659 17.359 1.00 97.50 97 ASN A CA 1
ATOM 821 C C . ASN A 1 97 ? -3.984 -0.679 18.523 1.00 97.50 97 ASN A C 1
ATOM 823 O O . ASN A 1 97 ? -4.496 -0.936 19.606 1.00 97.50 97 ASN A O 1
ATOM 827 N N . LYS A 1 98 ? -3.314 0.458 18.298 1.00 97.94 98 LYS A N 1
ATOM 828 C CA . LYS A 1 98 ? -3.167 1.491 19.326 1.00 97.94 98 LYS A CA 1
ATOM 829 C C . LYS A 1 98 ? -4.530 2.007 19.793 1.00 97.94 98 LYS A C 1
ATOM 831 O O . LYS A 1 98 ? -4.784 2.050 20.989 1.00 97.94 98 LYS A O 1
ATOM 836 N N . LEU A 1 99 ? -5.414 2.338 18.851 1.00 97.50 99 LEU A N 1
ATOM 837 C CA . LEU A 1 99 ? -6.772 2.788 19.163 1.00 97.50 99 LEU A CA 1
ATOM 838 C C . LEU A 1 99 ? -7.592 1.705 19.880 1.00 97.50 99 LEU A C 1
ATOM 840 O O . LEU A 1 99 ? -8.369 2.026 20.770 1.00 97.50 99 LEU A O 1
ATOM 844 N N . GLN A 1 100 ? -7.421 0.428 19.525 1.00 97.06 100 GLN A N 1
ATOM 845 C CA . GLN A 1 100 ? -8.098 -0.677 20.212 1.00 97.06 100 GLN A CA 1
ATOM 846 C C . GLN A 1 100 ? -7.646 -0.832 21.666 1.00 97.06 100 GLN A C 1
ATOM 848 O O . GLN A 1 100 ? -8.491 -1.028 22.537 1.00 97.06 100 GLN A O 1
ATOM 853 N N . GLU A 1 101 ? -6.346 -0.719 21.941 1.00 97.38 101 GLU A N 1
ATOM 854 C CA . GLU A 1 101 ? -5.847 -0.731 23.320 1.00 97.38 101 GLU A CA 1
ATOM 855 C C . GLU A 1 101 ? -6.349 0.495 24.100 1.00 97.38 101 GLU A C 1
ATOM 857 O O . GLU A 1 101 ? -6.833 0.344 25.219 1.00 97.38 101 GLU A O 1
ATOM 862 N N . GLU A 1 102 ? -6.356 1.687 23.491 1.00 96.81 102 GLU A N 1
ATOM 863 C CA . GLU A 1 102 ? -6.922 2.893 24.116 1.00 96.81 102 GLU A CA 1
ATOM 864 C C . GLU A 1 102 ? -8.411 2.725 24.470 1.00 96.81 102 GLU A C 1
ATOM 866 O O . GLU A 1 102 ? -8.821 3.090 25.573 1.00 96.81 102 GLU A O 1
ATOM 871 N N . ILE A 1 103 ? -9.216 2.140 23.573 1.00 95.88 103 ILE A N 1
ATOM 872 C CA . ILE A 1 103 ? -10.635 1.833 23.827 1.00 95.88 103 ILE A CA 1
ATOM 873 C C . ILE A 1 103 ? -10.767 0.859 24.996 1.00 95.88 103 ILE A C 1
ATOM 875 O O . ILE A 1 103 ? -11.510 1.130 25.934 1.00 95.88 103 ILE A O 1
ATOM 879 N N . LYS A 1 104 ? -10.009 -0.238 24.982 1.00 95.31 104 LYS A N 1
ATOM 880 C CA . LYS A 1 104 ? -10.044 -1.261 26.034 1.00 95.31 104 LYS A CA 1
ATOM 881 C C . LYS A 1 104 ? -9.683 -0.693 27.407 1.00 95.31 104 LYS A C 1
ATOM 883 O O . LYS A 1 104 ? -10.286 -1.061 28.415 1.00 95.31 104 LYS A O 1
ATOM 888 N N . ASP A 1 105 ? -8.713 0.212 27.463 1.00 94.38 105 ASP A N 1
ATOM 889 C CA . ASP A 1 105 ? -8.323 0.876 28.706 1.00 94.38 105 ASP A CA 1
ATOM 890 C C . ASP A 1 105 ? -9.362 1.897 29.179 1.00 94.38 105 ASP A C 1
ATOM 892 O O . ASP A 1 105 ? -9.518 2.110 30.384 1.00 94.38 105 ASP A O 1
ATOM 896 N N . LEU A 1 106 ? -10.076 2.553 28.262 1.00 92.75 106 LEU A N 1
ATOM 897 C CA . LEU A 1 106 ? -11.212 3.412 28.605 1.00 92.75 106 LEU A 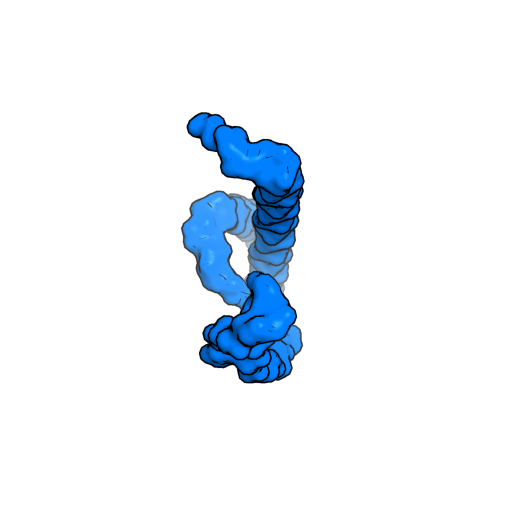CA 1
ATOM 898 C C . LEU A 1 106 ? -12.399 2.589 29.118 1.00 92.75 106 LEU A C 1
ATOM 900 O O . LEU A 1 106 ? -12.963 2.934 30.152 1.00 92.75 106 LEU A O 1
ATOM 904 N N . GLU A 1 107 ? -12.727 1.473 28.468 1.00 91.94 107 GLU A N 1
ATOM 905 C CA . GLU A 1 107 ? -13.797 0.563 28.893 1.00 91.94 107 GLU A CA 1
ATOM 906 C C . GLU A 1 107 ? -13.555 0.024 30.305 1.00 91.94 107 GLU A C 1
ATOM 908 O O . GLU A 1 107 ? -14.444 0.098 31.150 1.00 91.94 107 GLU A O 1
ATOM 913 N N . LYS A 1 108 ? -12.335 -0.447 30.603 1.00 92.00 108 LYS A N 1
ATOM 914 C CA . LYS A 1 108 ? -11.971 -0.899 31.957 1.00 92.00 108 LYS A CA 1
ATOM 915 C C . LYS A 1 108 ? -12.137 0.201 33.002 1.00 92.00 108 LYS A C 1
ATOM 917 O O . LYS A 1 108 ? -12.618 -0.068 34.099 1.00 92.00 108 LYS A O 1
ATOM 922 N N . ARG A 1 109 ? -11.727 1.432 32.678 1.00 89.81 109 ARG A N 1
ATOM 923 C CA . ARG A 1 109 ? -11.865 2.577 33.590 1.00 89.81 109 ARG A CA 1
ATOM 924 C C . ARG A 1 109 ? -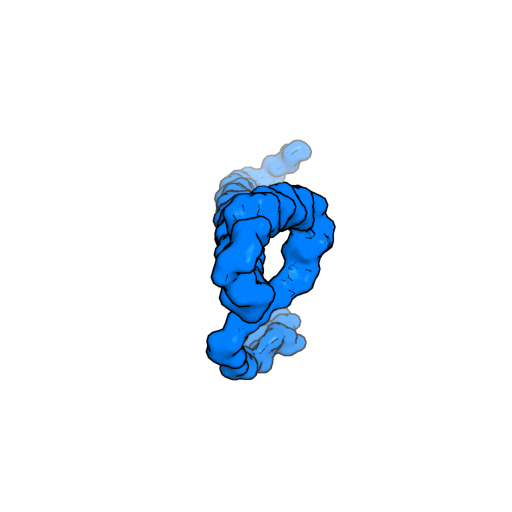13.330 2.877 33.882 1.00 89.81 109 ARG A C 1
ATOM 926 O O . ARG A 1 109 ? -13.692 2.958 35.051 1.00 89.81 109 ARG A O 1
ATOM 933 N N . LEU A 1 110 ? -14.164 2.944 32.847 1.00 89.19 110 LEU A N 1
ATOM 934 C CA . LEU A 1 110 ? -15.599 3.202 32.981 1.00 89.19 110 LEU A CA 1
ATOM 935 C C . LEU A 1 110 ? -16.348 2.057 33.679 1.00 89.19 110 LEU A C 1
ATOM 937 O O . LEU A 1 110 ? -17.299 2.314 34.409 1.00 89.19 110 LEU A O 1
ATOM 941 N N . GLN A 1 111 ? -15.903 0.804 33.528 1.00 85.88 111 GLN A N 1
ATOM 942 C CA . GLN A 1 111 ? -16.446 -0.323 34.299 1.00 85.88 111 GLN A CA 1
ATOM 943 C C . GLN A 1 111 ? -16.186 -0.185 35.805 1.00 85.88 111 GLN A C 1
ATOM 945 O O . GLN A 1 111 ? -17.038 -0.565 36.604 1.00 85.88 111 GLN A O 1
ATOM 950 N N . ILE A 1 112 ? -15.024 0.348 36.203 1.00 89.56 112 ILE A N 1
ATOM 951 C CA . ILE A 1 112 ? -14.672 0.538 37.620 1.00 89.56 112 ILE A CA 1
ATOM 952 C C . ILE A 1 112 ? -15.304 1.821 38.180 1.00 89.56 112 ILE A C 1
ATOM 954 O O . ILE A 1 112 ? -15.772 1.834 39.318 1.00 89.56 112 ILE A O 1
ATOM 958 N N . LYS A 1 113 ? -15.312 2.906 37.398 1.00 89.00 113 LYS A N 1
ATOM 959 C CA . LYS A 1 113 ? -15.880 4.208 37.767 1.00 89.00 113 LYS A CA 1
ATOM 960 C C . LYS A 1 113 ? -16.834 4.695 36.668 1.00 89.00 113 LYS A C 1
ATOM 962 O O . LYS A 1 113 ? -16.406 5.391 35.751 1.00 89.00 113 LYS A O 1
ATOM 967 N N . PRO A 1 114 ? -18.137 4.381 36.776 1.00 77.56 114 PRO A N 1
ATOM 968 C CA . PRO A 1 114 ? -19.123 4.731 35.751 1.00 77.56 114 PRO A CA 1
ATOM 969 C C . PRO A 1 114 ? -19.354 6.239 35.581 1.00 77.56 114 PRO A C 1
ATOM 971 O O . PRO A 1 114 ? -19.838 6.665 34.541 1.00 77.56 114 PRO A O 1
ATOM 974 N N . GLN A 1 115 ? -19.022 7.035 36.604 1.00 74.50 115 GLN A N 1
ATOM 975 C CA . GLN A 1 115 ? -19.152 8.500 36.629 1.00 74.50 115 GLN A CA 1
ATOM 976 C C . GLN A 1 115 ? -17.820 9.224 36.376 1.00 74.50 115 GLN A C 1
ATOM 978 O O . GLN A 1 115 ? -17.709 10.412 36.666 1.00 74.50 115 GLN A O 1
ATOM 983 N N . ASP A 1 116 ? -16.793 8.520 35.889 1.00 67.62 116 ASP A N 1
ATOM 984 C CA . ASP A 1 116 ? -15.537 9.143 35.456 1.00 67.62 116 ASP A CA 1
ATOM 985 C C . ASP A 1 116 ? -15.793 9.857 34.114 1.00 67.62 116 ASP A C 1
ATOM 987 O O . ASP A 1 116 ? -15.444 9.380 33.031 1.00 67.62 116 ASP A O 1
ATOM 991 N N . GLU A 1 117 ? -16.532 10.965 34.182 1.00 60.25 117 GLU A N 1
ATOM 992 C CA . GLU A 1 117 ? -16.660 11.917 33.089 1.00 60.25 117 GLU A CA 1
ATOM 993 C C . GLU A 1 117 ? -15.306 12.610 32.933 1.00 60.25 117 GLU A C 1
ATOM 995 O O . GLU A 1 117 ? -14.745 13.137 33.894 1.00 60.25 117 GLU A O 1
ATOM 1000 N N . ARG A 1 118 ? -14.752 12.550 31.721 1.00 55.97 118 ARG A N 1
ATOM 1001 C CA . ARG A 1 118 ? -13.599 13.377 31.359 1.00 55.97 118 ARG A CA 1
ATOM 1002 C C . ARG A 1 118 ? -13.892 14.856 31.565 1.00 55.97 118 ARG A C 1
ATOM 1004 O O . ARG A 1 118 ? -14.988 15.284 31.143 1.00 55.97 118 ARG A O 1
#

Organism: NCBI:txid129467

Mean predicted aligned error: 9.77 Å

Foldseek 3Di:
DWDDWDFADDDPDPGTDIDTDDDDDDPDPPDDDQDVVLVVDPVLVVVLVVVLVVLCVVPVDPPDDPVVSVVVNVVVSVVSSVVVVVVVVVVVVVVVVVVVVVVVVVVVVCVVPVPPDD

Solvent-accessible surface area (backbone atoms only — not comparable to full-atom values): 7233 Å² total; per-residue (Å²): 81,84,71,49,76,46,79,42,92,53,90,86,48,102,64,59,53,78,47,75,44,67,48,75,76,75,81,77,68,92,66,88,75,85,66,72,70,57,70,70,38,64,72,52,46,53,50,51,50,56,55,49,54,51,48,50,69,74,58,71,48,98,84,60,53,69,65,59,51,51,55,49,50,55,51,52,52,51,50,54,54,50,54,50,50,54,52,54,51,51,55,52,50,53,53,50,52,52,52,51,52,55,49,54,56,49,51,55,46,40,72,76,37,80,80,73,74,130